Protein AF-A0A7T8HKM8-F1 (afdb_monomer_lite)

Foldseek 3Di:
DDDDDLVQKDWDWDDDPQWIWIWIAGHVNPDPIDTDDIDRDDPPDVVVVVVVCVVVVRPHPPPDPD

pLDDT: mean 71.51, std 14.01, range [29.8, 86.94]

Sequence (66 aa):
MPIYDPKEWRLFIDSSKSSLKCVILHNGNVYGAVPIGHSVSLREDYDDIKILLDLINIKSTSGKFV

Organism: Caligus rogercresseyi (NCBI:txid217165)

Radius of gyration: 12.61 Å; chains: 1; bounding box: 38×19×31 Å

Structure (mmCIF, N/CA/C/O backbone):
data_AF-A0A7T8HKM8-F1
#
_entry.id   AF-A0A7T8HKM8-F1
#
loop_
_atom_site.group_PDB
_atom_site.id
_atom_site.type_symbol
_atom_site.label_atom_id
_atom_site.label_alt_id
_atom_site.label_comp_id
_atom_site.label_asym_id
_atom_site.label_entity_id
_atom_site.label_seq_id
_atom_site.pdbx_PDB_ins_code
_atom_site.Cartn_x
_atom_site.Cartn_y
_atom_site.Cartn_z
_atom_site.occupancy
_atom_site.B_iso_or_equiv
_atom_site.auth_seq_id
_atom_site.auth_comp_id
_atom_site.auth_asym_id
_atom_site.auth_atom_id
_atom_site.pdbx_PDB_model_num
ATOM 1 N N . MET A 1 1 ? -22.284 3.584 9.446 1.00 50.75 1 MET A N 1
ATOM 2 C CA . MET A 1 1 ? -21.124 3.249 8.594 1.00 50.75 1 MET A CA 1
ATOM 3 C C . MET A 1 1 ? -19.879 3.719 9.319 1.00 50.75 1 MET A C 1
ATOM 5 O O . MET A 1 1 ? -19.944 4.806 9.887 1.00 50.75 1 MET A O 1
ATOM 9 N N . PRO A 1 2 ? -18.807 2.918 9.383 1.00 66.06 2 PRO A N 1
ATOM 10 C CA . PRO A 1 2 ? -17.554 3.386 9.955 1.00 66.06 2 PRO A CA 1
ATOM 11 C C . PRO A 1 2 ? -17.060 4.590 9.148 1.00 66.06 2 PRO A C 1
ATOM 13 O O . 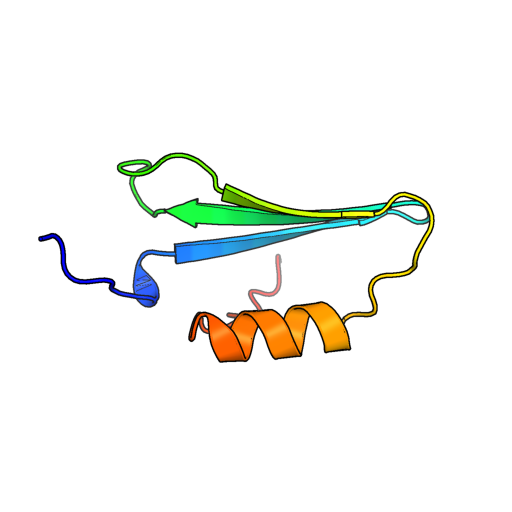PRO A 1 2 ? -17.107 4.586 7.918 1.00 66.06 2 PRO A O 1
ATOM 16 N N . ILE A 1 3 ? -16.673 5.648 9.853 1.00 73.25 3 ILE A N 1
ATOM 17 C CA . ILE A 1 3 ? -16.139 6.865 9.248 1.00 73.25 3 ILE A CA 1
ATOM 18 C C . ILE A 1 3 ? -14.730 6.536 8.759 1.00 73.25 3 ILE A C 1
ATOM 20 O O . ILE A 1 3 ? -13.927 5.987 9.511 1.00 73.25 3 ILE A O 1
ATOM 24 N N . TYR A 1 4 ? -14.448 6.839 7.494 1.00 74.75 4 TYR A N 1
ATOM 25 C CA . TYR A 1 4 ? -13.106 6.711 6.942 1.00 74.75 4 TYR A CA 1
ATOM 26 C C . TYR A 1 4 ? -12.173 7.707 7.643 1.00 74.75 4 TYR A C 1
ATOM 28 O O . TYR A 1 4 ? -12.336 8.917 7.484 1.00 74.75 4 TYR A O 1
ATOM 36 N N . ASP A 1 5 ? -11.213 7.200 8.419 1.00 79.56 5 ASP A N 1
ATOM 37 C CA . ASP A 1 5 ? -10.108 7.995 8.957 1.00 79.56 5 ASP A CA 1
ATOM 38 C C . ASP A 1 5 ? -8.817 7.634 8.206 1.00 79.56 5 ASP A C 1
ATOM 40 O O . ASP A 1 5 ? -8.289 6.537 8.404 1.00 79.56 5 ASP A O 1
ATOM 44 N N . PRO A 1 6 ? -8.270 8.533 7.366 1.00 76.12 6 PRO A N 1
ATOM 45 C CA . PRO A 1 6 ? -7.030 8.285 6.638 1.00 76.12 6 PRO A CA 1
ATOM 46 C C . PRO A 1 6 ? -5.829 7.978 7.544 1.00 76.12 6 PRO A C 1
ATOM 48 O O . PRO A 1 6 ? -4.861 7.379 7.084 1.00 76.12 6 PRO A O 1
ATOM 51 N N . LYS A 1 7 ? -5.859 8.385 8.822 1.00 80.38 7 LYS A N 1
ATOM 52 C CA . LYS A 1 7 ? -4.768 8.135 9.781 1.00 80.38 7 LYS A CA 1
ATOM 53 C C . LYS A 1 7 ? -4.642 6.667 10.169 1.00 80.38 7 LYS A C 1
ATOM 55 O O . LYS A 1 7 ? -3.560 6.233 10.561 1.00 80.38 7 LYS A O 1
ATOM 60 N N . GLU A 1 8 ? -5.731 5.917 10.048 1.00 83.88 8 GLU A N 1
ATOM 61 C CA . GLU A 1 8 ? -5.754 4.488 10.333 1.00 83.88 8 GLU A CA 1
ATOM 62 C C . GLU A 1 8 ? -5.226 3.658 9.157 1.00 83.88 8 GLU A C 1
ATOM 64 O O . GLU A 1 8 ? -5.050 2.455 9.297 1.00 83.88 8 GLU A O 1
ATOM 69 N N . TRP A 1 9 ? -4.915 4.258 8.006 1.00 83.06 9 TRP A N 1
ATOM 70 C CA . TRP A 1 9 ? -4.393 3.534 6.847 1.00 83.06 9 TRP A CA 1
ATOM 71 C C . TRP A 1 9 ? -2.907 3.815 6.636 1.00 83.06 9 TRP A C 1
ATOM 73 O O . TRP A 1 9 ? -2.440 4.950 6.731 1.00 83.06 9 TRP A O 1
ATOM 83 N N . ARG A 1 10 ? -2.143 2.769 6.314 1.00 84.56 10 ARG A N 1
ATOM 84 C CA . ARG A 1 10 ? -0.727 2.872 5.945 1.00 84.56 10 ARG A CA 1
ATOM 85 C C . ARG A 1 10 ? -0.495 2.266 4.574 1.00 84.56 10 ARG A C 1
ATOM 87 O O . ARG A 1 10 ? -0.886 1.126 4.326 1.00 84.56 10 ARG A O 1
ATOM 94 N N . LEU A 1 11 ? 0.171 3.024 3.707 1.00 82.06 11 LEU A N 1
ATOM 95 C CA . LEU A 1 11 ? 0.636 2.534 2.416 1.00 82.06 11 LEU A CA 1
ATOM 96 C C . LEU A 1 11 ? 1.985 1.827 2.585 1.00 82.06 11 LEU A C 1
ATOM 98 O O . LEU A 1 11 ? 2.927 2.395 3.135 1.00 82.06 11 LEU A O 1
ATOM 102 N N . PHE A 1 12 ? 2.074 0.614 2.055 1.00 83.56 12 PHE A N 1
ATOM 103 C CA . PHE A 1 12 ? 3.303 -0.146 1.905 1.00 83.56 12 PHE A CA 1
ATOM 104 C C . PHE A 1 12 ? 3.662 -0.216 0.430 1.00 83.56 12 PHE A C 1
ATOM 106 O O . PHE A 1 12 ? 2.849 -0.641 -0.390 1.00 83.56 12 PHE A O 1
ATOM 113 N N . ILE A 1 13 ? 4.881 0.210 0.109 1.00 80.69 13 ILE A N 1
ATOM 114 C CA . ILE A 1 13 ? 5.443 0.140 -1.235 1.00 80.69 13 ILE A CA 1
ATOM 115 C C . ILE A 1 13 ? 6.646 -0.793 -1.170 1.00 80.69 13 ILE A C 1
ATOM 117 O O . ILE A 1 13 ? 7.618 -0.505 -0.476 1.00 80.69 13 ILE A O 1
ATOM 121 N N . ASP A 1 14 ? 6.565 -1.898 -1.896 1.00 81.00 14 ASP A N 1
ATOM 122 C CA . ASP A 1 14 ? 7.686 -2.786 -2.165 1.00 81.00 14 ASP A CA 1
ATOM 123 C C . ASP A 1 14 ? 8.123 -2.555 -3.612 1.00 81.00 14 ASP A C 1
ATOM 125 O O . ASP A 1 14 ? 7.417 -2.907 -4.562 1.00 81.00 14 ASP A O 1
ATOM 129 N N . SER A 1 15 ? 9.261 -1.883 -3.779 1.00 74.75 15 SER A N 1
ATOM 130 C CA . SER A 1 15 ? 9.851 -1.628 -5.087 1.00 74.75 15 SER A CA 1
ATOM 131 C C . SER A 1 15 ? 11.042 -2.554 -5.309 1.00 74.75 15 SER A C 1
ATOM 133 O O . SER A 1 15 ? 11.985 -2.621 -4.524 1.00 74.75 15 SER A O 1
ATOM 135 N N . SER A 1 16 ? 11.009 -3.277 -6.421 1.00 74.88 16 SER A N 1
ATOM 136 C CA . SER A 1 16 ? 12.125 -4.062 -6.932 1.00 74.88 16 SER A CA 1
ATOM 137 C C . SER A 1 16 ? 12.529 -3.532 -8.308 1.00 74.88 16 SER A C 1
ATOM 139 O O . SER A 1 16 ? 11.802 -2.765 -8.940 1.00 74.88 16 SER A O 1
ATOM 141 N N . LYS A 1 17 ? 13.692 -3.955 -8.821 1.00 70.56 17 LYS A N 1
ATOM 142 C CA . LYS A 1 17 ? 14.151 -3.568 -10.171 1.00 70.56 17 LYS A CA 1
ATOM 143 C C . LYS A 1 17 ? 13.159 -3.929 -11.284 1.00 70.56 17 LYS A C 1
ATOM 145 O O . LYS A 1 17 ? 13.222 -3.322 -12.349 1.00 70.56 17 LYS A O 1
ATOM 150 N N . SER A 1 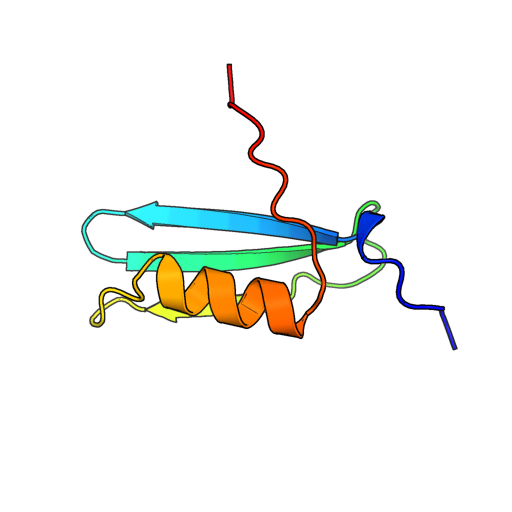18 ? 12.304 -4.922 -11.057 1.00 71.19 18 SER A N 1
ATOM 151 C CA . SER A 1 18 ? 11.397 -5.490 -12.056 1.00 71.19 18 SER A CA 1
ATOM 152 C C . SER A 1 18 ? 9.923 -5.392 -11.676 1.00 71.19 18 SER A C 1
ATOM 154 O O . SER A 1 18 ? 9.079 -5.774 -12.476 1.00 71.19 18 SER A O 1
ATOM 156 N N . SER A 1 19 ? 9.590 -4.939 -10.467 1.00 73.25 19 SER A N 1
ATOM 157 C CA . SER A 1 19 ? 8.197 -4.845 -10.038 1.00 73.25 19 SER A CA 1
ATOM 158 C C . SER A 1 19 ? 7.982 -3.767 -8.996 1.00 73.25 19 SER A C 1
ATOM 160 O O . SER A 1 19 ? 8.785 -3.637 -8.074 1.00 73.25 19 SER A O 1
ATOM 162 N N . LEU A 1 20 ? 6.843 -3.092 -9.073 1.00 77.56 20 LEU A N 1
ATOM 163 C CA . LEU A 1 20 ? 6.359 -2.215 -8.018 1.00 77.56 20 LEU A CA 1
ATOM 164 C C . LEU A 1 20 ? 5.077 -2.803 -7.445 1.00 77.56 20 LEU A C 1
ATOM 166 O O . LEU A 1 20 ? 4.162 -3.160 -8.188 1.00 77.56 20 LEU A O 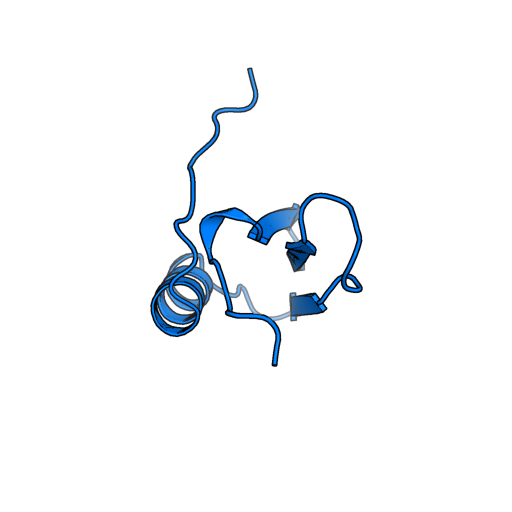1
ATOM 170 N N . LYS A 1 21 ? 5.044 -2.968 -6.124 1.00 83.62 21 LYS A N 1
ATOM 171 C CA . LYS A 1 21 ? 3.884 -3.482 -5.404 1.00 83.62 21 LYS A CA 1
ATOM 172 C C . LYS A 1 21 ? 3.468 -2.473 -4.354 1.00 83.62 21 LYS A C 1
ATOM 174 O O . LYS A 1 21 ? 4.279 -2.057 -3.532 1.00 83.62 21 LYS A O 1
ATOM 179 N N . CYS A 1 22 ? 2.197 -2.109 -4.360 1.00 83.50 22 CYS A N 1
ATOM 180 C CA . CYS A 1 22 ? 1.619 -1.172 -3.412 1.00 83.50 22 CYS A CA 1
ATOM 181 C C . CYS A 1 22 ? 0.423 -1.818 -2.722 1.00 83.50 22 CYS A C 1
ATOM 183 O O . CYS A 1 22 ? -0.482 -2.323 -3.386 1.00 83.50 22 CYS A O 1
ATOM 185 N N . VAL A 1 23 ? 0.407 -1.800 -1.392 1.00 85.94 23 VAL A N 1
ATOM 186 C CA . VAL A 1 23 ? -0.673 -2.363 -0.573 1.00 85.94 23 VAL A CA 1
ATOM 187 C C . VAL A 1 23 ? -1.020 -1.378 0.532 1.00 85.94 23 VAL A C 1
ATOM 189 O O . VAL A 1 23 ? -0.129 -0.858 1.198 1.00 85.94 23 VAL A O 1
ATOM 192 N N . ILE A 1 24 ? -2.309 -1.131 0.754 1.00 86.56 24 ILE A N 1
ATOM 193 C CA . ILE A 1 24 ? -2.781 -0.347 1.897 1.00 86.56 24 ILE A CA 1
ATOM 194 C C . ILE A 1 24 ? -3.253 -1.311 2.981 1.00 86.56 24 ILE A C 1
ATOM 196 O O . ILE A 1 24 ? -4.027 -2.235 2.725 1.00 86.56 24 ILE A O 1
ATOM 200 N N . LEU A 1 25 ? -2.783 -1.076 4.202 1.00 86.94 25 LEU A N 1
ATOM 201 C CA . LEU A 1 25 ? -3.164 -1.823 5.392 1.00 86.94 25 LEU A CA 1
ATOM 202 C C . LEU A 1 25 ? -3.873 -0.902 6.382 1.00 86.94 25 LEU A C 1
ATOM 204 O O . LEU A 1 25 ? -3.436 0.231 6.594 1.00 86.94 25 LEU A O 1
ATOM 208 N N . HIS A 1 26 ? -4.935 -1.404 7.011 1.00 86.56 26 HIS A N 1
ATOM 209 C CA . HIS A 1 26 ? -5.579 -0.714 8.123 1.00 86.56 26 HIS A CA 1
ATOM 210 C C . HIS A 1 26 ? -4.894 -1.066 9.446 1.00 86.56 26 HIS A C 1
ATOM 212 O O . HIS A 1 26 ? -4.622 -2.230 9.755 1.00 86.56 26 HIS A O 1
ATOM 218 N N . ASN A 1 27 ? -4.654 -0.050 10.259 1.00 80.31 27 ASN A N 1
ATOM 219 C CA . ASN A 1 27 ? -4.066 -0.152 11.576 1.00 80.31 27 ASN A CA 1
ATOM 220 C C . ASN A 1 27 ? -5.013 -0.939 12.501 1.00 80.31 27 ASN A C 1
ATOM 222 O O . ASN A 1 27 ? -6.220 -0.721 12.529 1.00 80.31 27 ASN A O 1
ATOM 226 N N . GLY A 1 28 ? -4.496 -1.957 13.184 1.00 80.00 28 GLY A N 1
ATOM 227 C CA . GLY A 1 28 ? -5.333 -2.899 13.939 1.00 80.00 28 GLY A CA 1
ATOM 228 C C . GLY A 1 28 ? -5.996 -4.005 13.105 1.00 80.00 28 GLY A C 1
ATOM 229 O O . GLY A 1 28 ? -6.777 -4.767 13.664 1.00 80.00 28 GLY A O 1
ATOM 230 N N . ASN A 1 29 ? -5.684 -4.122 11.802 1.00 78.06 29 ASN A N 1
ATOM 231 C CA . ASN A 1 29 ? -6.102 -5.229 10.921 1.00 78.06 29 ASN A CA 1
ATOM 232 C C . ASN A 1 29 ? -7.623 -5.504 10.922 1.00 78.06 29 ASN A C 1
ATOM 234 O O . ASN A 1 29 ? -8.071 -6.622 10.676 1.00 78.06 29 ASN A O 1
ATOM 238 N N . VAL A 1 30 ? -8.418 -4.474 11.235 1.00 81.94 30 VAL A N 1
ATOM 239 C CA . VAL A 1 30 ? -9.887 -4.538 11.278 1.00 81.94 30 VAL A CA 1
ATOM 240 C C . VAL A 1 30 ? -10.457 -4.715 9.870 1.00 81.94 30 VAL A C 1
ATOM 242 O O . VAL A 1 30 ? -11.462 -5.397 9.684 1.00 81.94 30 VAL A O 1
ATOM 245 N N . TYR A 1 31 ? -9.784 -4.133 8.876 1.00 81.56 31 TYR A N 1
ATOM 246 C CA . TYR A 1 31 ? -10.081 -4.306 7.460 1.00 81.56 31 TYR A CA 1
ATOM 247 C C . TYR A 1 31 ? -8.961 -5.092 6.785 1.00 81.56 31 TYR A C 1
ATOM 249 O O . TYR A 1 31 ? -7.797 -5.004 7.182 1.00 81.56 31 TYR A O 1
ATOM 257 N N . GLY A 1 32 ? -9.326 -5.850 5.751 1.00 82.88 32 GLY A N 1
ATOM 258 C CA . GLY A 1 32 ? -8.368 -6.601 4.948 1.00 82.88 32 GLY A CA 1
ATOM 259 C C . GLY A 1 32 ? -7.383 -5.694 4.210 1.00 82.88 32 GLY A C 1
ATOM 260 O O . GLY A 1 32 ? -7.665 -4.528 3.932 1.00 82.88 32 GLY A O 1
ATOM 261 N N . ALA A 1 33 ? -6.226 -6.260 3.872 1.00 84.81 33 ALA A N 1
ATOM 262 C CA . ALA A 1 33 ? -5.244 -5.611 3.018 1.00 84.81 33 ALA A CA 1
ATOM 263 C C . ALA A 1 33 ? -5.832 -5.327 1.629 1.00 84.81 33 ALA A C 1
ATOM 265 O O . ALA A 1 33 ? -6.419 -6.219 1.012 1.00 84.81 33 ALA A O 1
ATOM 266 N N . VAL A 1 34 ? -5.633 -4.111 1.123 1.00 85.00 34 VAL A N 1
ATOM 267 C CA . VAL A 1 34 ? -6.095 -3.715 -0.212 1.00 85.00 34 VAL A CA 1
ATOM 268 C C . VAL A 1 34 ? -4.879 -3.555 -1.127 1.00 85.00 34 VAL A C 1
ATOM 270 O O . VAL A 1 34 ? -4.104 -2.613 -0.936 1.00 85.00 34 VAL A O 1
ATOM 273 N N . PRO A 1 35 ? -4.663 -4.458 -2.102 1.00 83.75 35 PRO A N 1
ATOM 274 C CA . PRO A 1 35 ? -3.629 -4.270 -3.109 1.00 83.75 35 PRO A CA 1
ATOM 275 C C . PRO A 1 35 ? -4.045 -3.141 -4.056 1.00 83.75 35 PRO A C 1
ATOM 277 O O . PRO A 1 35 ? -5.143 -3.151 -4.605 1.00 83.75 35 PRO A O 1
ATOM 280 N N . ILE A 1 36 ? -3.165 -2.160 -4.219 1.00 78.38 36 ILE A N 1
ATOM 281 C CA . ILE A 1 36 ? -3.405 -0.937 -4.989 1.00 78.38 36 ILE A CA 1
ATOM 282 C C . ILE A 1 36 ? -2.719 -0.973 -6.351 1.00 78.38 36 ILE A C 1
ATOM 284 O O . ILE A 1 36 ? -3.288 -0.520 -7.337 1.00 78.38 36 ILE A O 1
ATOM 288 N N . GLY A 1 37 ? -1.509 -1.520 -6.402 1.00 75.00 37 GLY A N 1
ATOM 289 C CA . GLY A 1 37 ? -0.711 -1.570 -7.619 1.00 75.00 37 GLY A CA 1
ATOM 290 C C . GLY A 1 37 ? 0.161 -2.811 -7.607 1.00 75.00 37 GLY A C 1
ATOM 291 O O . GLY A 1 37 ? 0.763 -3.148 -6.585 1.00 75.00 37 GLY A O 1
ATOM 292 N N . HIS A 1 38 ? 0.176 -3.526 -8.725 1.00 71.94 38 HIS A N 1
ATOM 293 C CA . HIS A 1 38 ? 1.113 -4.608 -8.986 1.00 71.94 38 HIS A CA 1
ATOM 294 C C . HIS A 1 38 ? 1.468 -4.563 -10.466 1.00 71.94 38 HIS A C 1
ATOM 296 O O . HIS A 1 38 ? 0.780 -5.155 -11.302 1.00 71.94 38 HIS A O 1
ATOM 302 N N . SER A 1 39 ? 2.566 -3.887 -10.781 1.00 67.06 39 SER A N 1
ATOM 303 C CA . SER A 1 39 ? 3.120 -3.881 -12.126 1.00 67.06 39 SER A CA 1
ATOM 304 C C . SER A 1 39 ? 4.468 -4.587 -12.153 1.00 67.06 39 SER A C 1
ATOM 306 O O . SER A 1 39 ? 5.361 -4.316 -11.353 1.00 67.06 39 SER A O 1
ATOM 308 N N . VAL A 1 40 ? 4.601 -5.512 -13.100 1.00 62.19 40 VAL A N 1
ATOM 309 C CA . VAL A 1 40 ? 5.829 -6.258 -13.428 1.00 62.19 40 VAL A CA 1
ATOM 310 C C . VAL A 1 40 ? 6.451 -5.791 -14.749 1.00 62.19 40 VAL A C 1
ATOM 312 O O . VAL A 1 40 ? 7.504 -6.279 -15.148 1.00 62.19 40 VAL A O 1
ATOM 315 N N . SER A 1 41 ? 5.786 -4.882 -15.468 1.00 61.75 41 SER A N 1
ATOM 316 C CA . SER A 1 41 ? 6.126 -4.548 -16.861 1.00 61.75 41 SER A CA 1
ATOM 317 C C . SER A 1 41 ? 6.115 -3.047 -17.138 1.00 61.75 41 SER A C 1
ATOM 319 O O . SER A 1 41 ? 6.950 -2.568 -17.901 1.00 61.75 41 SER A O 1
ATOM 321 N N . LEU A 1 42 ? 5.216 -2.296 -16.498 1.00 59.31 42 LEU A N 1
ATOM 322 C CA . LEU A 1 42 ? 5.262 -0.837 -16.460 1.00 59.31 42 LEU A CA 1
ATOM 323 C C . LEU A 1 42 ? 6.036 -0.397 -15.217 1.00 59.31 42 LEU A C 1
ATOM 325 O O . LEU A 1 42 ? 5.757 -0.868 -14.113 1.00 59.31 42 LEU A O 1
ATOM 329 N N . ARG A 1 43 ? 6.975 0.534 -15.383 1.00 59.91 43 ARG A N 1
ATOM 330 C CA . ARG A 1 43 ? 7.392 1.385 -14.270 1.00 59.91 43 ARG A CA 1
ATOM 331 C C . ARG A 1 43 ? 6.183 2.256 -13.948 1.00 59.91 43 ARG A C 1
ATOM 333 O O . ARG A 1 43 ? 5.985 3.259 -14.612 1.00 59.91 43 ARG A O 1
ATOM 340 N N . GLU A 1 44 ? 5.328 1.814 -13.032 1.00 62.44 44 GLU A N 1
ATOM 341 C CA . GLU A 1 44 ? 4.439 2.752 -12.350 1.00 62.44 44 GLU A CA 1
ATOM 342 C C . GLU A 1 44 ? 5.378 3.761 -11.689 1.00 62.44 44 GLU A C 1
ATOM 344 O O . GLU A 1 44 ? 6.185 3.397 -10.826 1.00 62.44 44 GLU A O 1
ATOM 349 N N . ASP A 1 45 ? 5.399 4.982 -12.211 1.00 66.44 45 ASP A N 1
ATOM 350 C CA . ASP A 1 45 ? 6.294 5.994 -11.689 1.00 66.44 45 ASP A CA 1
ATOM 351 C C . ASP A 1 45 ? 5.749 6.447 -10.334 1.00 66.44 45 ASP A C 1
ATOM 353 O O . ASP A 1 45 ? 4.554 6.375 -10.036 1.00 66.44 45 ASP A O 1
ATOM 357 N N . TYR A 1 46 ? 6.644 6.908 -9.464 1.00 67.31 46 TYR A N 1
ATOM 358 C CA . TYR A 1 46 ? 6.269 7.352 -8.119 1.00 67.31 46 TYR A CA 1
ATOM 359 C C . TYR A 1 46 ? 5.198 8.464 -8.152 1.00 67.31 46 TYR A C 1
ATOM 361 O O . TYR A 1 46 ? 4.468 8.646 -7.177 1.00 67.31 46 TYR A O 1
ATOM 369 N N . ASP A 1 47 ? 5.094 9.182 -9.275 1.00 75.00 47 ASP A N 1
ATOM 370 C CA . ASP A 1 47 ? 4.062 10.179 -9.556 1.00 75.00 47 ASP A CA 1
ATOM 371 C C . ASP A 1 47 ? 2.658 9.577 -9.702 1.00 75.00 47 ASP A C 1
ATOM 373 O O . ASP A 1 47 ? 1.715 10.126 -9.134 1.00 75.00 47 ASP A O 1
ATOM 377 N N . ASP A 1 48 ? 2.502 8.420 -10.350 1.00 75.94 48 ASP A N 1
ATOM 378 C CA . ASP A 1 48 ? 1.195 7.762 -10.492 1.00 75.94 48 ASP A CA 1
ATOM 379 C C . ASP A 1 48 ? 0.649 7.338 -9.121 1.00 75.94 48 ASP A C 1
ATOM 381 O O . ASP A 1 48 ? -0.510 7.587 -8.776 1.00 75.94 48 ASP A O 1
ATOM 385 N N . ILE A 1 49 ? 1.526 6.782 -8.277 1.00 74.38 49 ILE A N 1
ATOM 386 C CA . ILE A 1 49 ? 1.193 6.413 -6.894 1.00 74.38 49 ILE A CA 1
ATOM 387 C C . ILE A 1 49 ? 0.868 7.659 -6.068 1.00 74.38 49 ILE A C 1
ATOM 389 O O . ILE A 1 49 ? -0.008 7.623 -5.204 1.00 74.38 49 ILE A O 1
ATOM 393 N N . LYS A 1 50 ? 1.554 8.775 -6.324 1.00 75.56 50 LYS A N 1
ATOM 394 C CA . LYS A 1 50 ? 1.321 10.044 -5.632 1.00 75.56 50 LYS A CA 1
ATOM 395 C C . LYS A 1 50 ? -0.038 10.646 -5.987 1.00 75.56 50 LYS A C 1
ATOM 397 O O . LYS A 1 50 ? -0.727 11.102 -5.080 1.00 75.56 50 LYS A O 1
ATOM 402 N N . ILE A 1 51 ? -0.446 10.596 -7.256 1.00 79.62 51 ILE A N 1
ATOM 403 C CA . ILE A 1 51 ? -1.787 11.011 -7.697 1.00 79.62 51 ILE A CA 1
ATOM 404 C C . ILE A 1 51 ? -2.847 10.142 -7.019 1.00 79.62 51 ILE A C 1
ATOM 406 O O . ILE A 1 51 ? -3.831 10.652 -6.486 1.00 79.62 51 ILE A O 1
ATOM 410 N N . LEU A 1 52 ? -2.630 8.828 -6.983 1.00 74.88 52 LEU A N 1
ATOM 411 C CA . LEU A 1 52 ? -3.561 7.908 -6.347 1.00 74.88 52 LEU A CA 1
ATOM 412 C C . LEU A 1 52 ? -3.659 8.128 -4.825 1.00 74.88 52 LEU A C 1
ATOM 414 O O . LEU A 1 52 ? -4.746 8.077 -4.256 1.00 74.88 52 LEU A O 1
ATOM 418 N N . LEU A 1 53 ? -2.543 8.422 -4.160 1.00 74.25 53 LEU A N 1
ATOM 419 C CA . LEU A 1 53 ? -2.515 8.802 -2.745 1.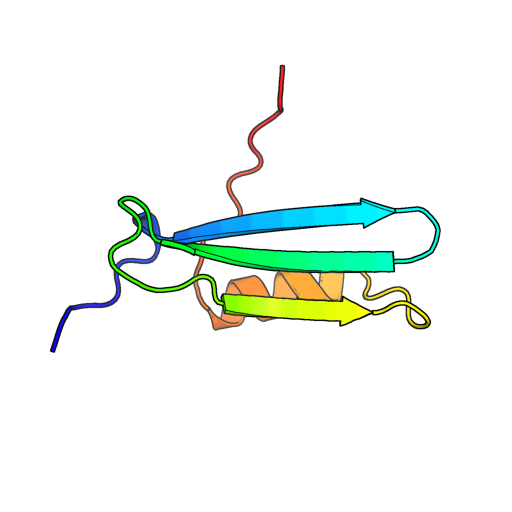00 74.25 53 LEU A CA 1
ATOM 420 C C . LEU A 1 53 ? -3.314 10.077 -2.465 1.00 74.25 53 LEU A C 1
ATOM 422 O O . LEU A 1 53 ? -4.006 10.142 -1.448 1.00 74.25 53 LEU A O 1
ATOM 426 N N . ASP A 1 54 ? -3.228 11.060 -3.362 1.00 75.94 54 ASP A N 1
ATOM 427 C CA . ASP A 1 54 ? -3.993 12.306 -3.284 1.00 75.94 54 ASP A CA 1
ATOM 428 C C . ASP A 1 54 ? -5.502 12.023 -3.400 1.00 75.94 54 ASP A C 1
ATOM 430 O O . ASP A 1 54 ? -6.287 12.454 -2.556 1.00 75.94 54 ASP A O 1
ATOM 434 N N . LEU A 1 55 ? -5.896 11.158 -4.345 1.00 76.38 55 LEU A N 1
ATOM 435 C CA . LEU A 1 55 ? -7.287 10.717 -4.522 1.00 76.38 55 LEU A CA 1
ATOM 436 C C . LEU A 1 55 ? -7.850 9.976 -3.301 1.00 76.38 55 LEU A C 1
ATOM 438 O O . LEU A 1 55 ? -9.024 10.136 -2.969 1.00 76.38 55 LEU A O 1
ATOM 442 N N . ILE A 1 56 ? -7.030 9.162 -2.629 1.00 73.38 56 ILE A N 1
ATOM 443 C CA . ILE A 1 56 ? -7.446 8.396 -1.441 1.00 73.38 56 ILE A CA 1
ATOM 444 C C . ILE A 1 56 ? -7.261 9.240 -0.155 1.00 73.38 56 ILE A C 1
ATOM 446 O O . ILE A 1 56 ? -7.693 8.851 0.931 1.00 73.38 56 ILE A O 1
ATOM 450 N N . ASN A 1 57 ? -6.680 10.442 -0.258 1.00 69.00 57 ASN A N 1
ATOM 451 C CA . ASN A 1 57 ? -6.409 11.370 0.845 1.00 69.00 57 ASN A CA 1
ATOM 452 C C . ASN A 1 57 ? -5.612 10.731 2.004 1.00 69.00 57 ASN A C 1
ATOM 454 O O . ASN A 1 57 ? -5.756 11.101 3.173 1.00 69.00 57 ASN A O 1
ATOM 458 N N . ILE A 1 58 ? -4.774 9.738 1.690 1.00 65.81 58 ILE A N 1
ATOM 459 C CA . ILE A 1 58 ? -3.876 9.094 2.653 1.00 65.81 58 ILE A CA 1
ATOM 460 C C . ILE A 1 58 ? -2.581 9.891 2.652 1.00 65.81 58 ILE A C 1
ATOM 462 O O . ILE A 1 58 ? -1.906 10.018 1.630 1.00 65.81 58 ILE A O 1
ATOM 466 N N . LYS A 1 59 ? -2.190 10.422 3.811 1.00 57.34 59 LYS A N 1
ATOM 467 C CA . LYS A 1 59 ? -0.898 11.100 3.926 1.00 57.34 59 LYS A CA 1
ATOM 468 C C . LYS A 1 59 ? 0.219 10.068 3.799 1.00 57.34 59 LYS A C 1
ATOM 470 O O . LYS A 1 59 ? 0.436 9.275 4.715 1.00 57.34 59 LYS A O 1
ATOM 475 N N . SER A 1 60 ? 0.958 10.121 2.689 1.00 47.47 60 SER A N 1
ATOM 476 C CA . SER A 1 60 ? 2.252 9.448 2.558 1.00 47.47 60 SER A CA 1
ATOM 477 C C . SER A 1 60 ? 3.187 9.993 3.631 1.00 47.47 60 SER A C 1
ATOM 479 O O . SER A 1 60 ? 3.773 11.068 3.507 1.00 47.47 60 SER A O 1
ATOM 481 N N . THR A 1 61 ? 3.249 9.288 4.755 1.00 43.66 61 THR A N 1
ATOM 482 C CA . THR A 1 61 ? 4.186 9.608 5.818 1.00 43.66 61 THR A CA 1
ATOM 483 C C . THR A 1 61 ? 5.491 8.962 5.399 1.00 43.66 61 THR A C 1
ATOM 485 O O . THR A 1 61 ? 5.639 7.747 5.503 1.00 43.66 61 THR A O 1
ATOM 488 N N . SER A 1 62 ? 6.418 9.764 4.873 1.00 37.81 62 SER A N 1
ATOM 489 C CA . SER A 1 62 ? 7.790 9.355 4.581 1.00 37.81 62 SER A CA 1
ATOM 490 C C . SER A 1 62 ? 8.508 9.010 5.891 1.00 37.81 62 SER A C 1
ATOM 492 O O . SER A 1 62 ? 9.278 9.803 6.435 1.00 37.81 62 SER A O 1
ATOM 494 N N . GLY A 1 63 ? 8.202 7.840 6.443 1.00 39.75 63 GLY A N 1
ATOM 495 C CA . GLY A 1 63 ? 8.962 7.235 7.518 1.00 39.75 63 GLY A CA 1
ATOM 496 C C . GLY A 1 63 ? 10.294 6.789 6.941 1.00 39.75 63 GLY A C 1
ATOM 497 O O . GLY A 1 63 ? 10.352 5.807 6.207 1.00 39.75 63 GLY A O 1
ATOM 498 N N . LYS A 1 64 ? 11.363 7.530 7.246 1.00 29.80 64 LYS A N 1
ATOM 499 C CA . LYS A 1 64 ? 12.723 7.003 7.139 1.00 29.80 64 LYS A CA 1
ATOM 500 C C . LYS A 1 64 ? 12.769 5.752 8.014 1.00 29.80 64 LYS A C 1
ATOM 502 O O . LYS A 1 64 ? 12.682 5.864 9.235 1.00 29.80 64 LYS A O 1
ATOM 507 N N . PHE A 1 65 ? 12.854 4.585 7.387 1.00 32.31 65 PHE A N 1
ATOM 508 C CA . PHE A 1 65 ? 13.319 3.390 8.069 1.00 32.31 65 PHE A CA 1
ATOM 509 C C . PHE A 1 65 ? 14.778 3.671 8.438 1.00 32.31 65 PHE A C 1
ATOM 511 O O . PHE A 1 65 ? 15.615 3.860 7.553 1.00 32.31 65 PHE A O 1
ATOM 518 N N . VAL A 1 66 ? 15.010 3.875 9.735 1.00 36.06 66 VAL A N 1
ATOM 519 C CA . VAL A 1 66 ? 16.346 3.891 10.340 1.00 36.06 66 VAL A CA 1
ATOM 520 C C . VAL A 1 66 ? 16.943 2.494 10.315 1.00 36.06 66 VAL A C 1
ATOM 522 O O . VAL A 1 66 ? 16.156 1.526 10.425 1.00 36.06 66 VAL A O 1
#

Secondary structure (DSSP, 8-state):
-----GGGEEEEEEE-SS-EEEEEEETTS-S--EEEEEESSS---HHHHHHHHHHHT---------

=== Feature glossary ===
Annotated list of the representations used here:

Nearest PDB structures. The Foldseek neighbor list gives the closest experimentally determined structures in the PDB, ranked by structural alignment. TM-score near 1 means near-identical fold; near 0.3 means only rough topology match. This is how one finds what a novel AlphaFold prediction most resembles in the solved-structure universe.

Foldseek 3Di. Foldseek's 3Di representation compresses backbone geometry into a per-residue letter drawn from a learned twenty-state alphabet. It captures the tertiary interaction pattern around each residue — which residues are packed against it in space, regardless of where they are in sequence.

Radius of gyration, Cα contacts, bounding box. Radius of gyration (Rg) is the root-mean-square distance of Cα atoms from their centroid — a single number for overall size and compactness. A globular domain of N residues has Rg ≈ 2.2·N^0.38 Å; an extended or disordered chain has a much larger Rg. The Cα contact count is the number of residue pairs whose Cα atoms are within 8 Å and are more than four positions apart in sequence — a standard proxy for tertiary packing density. The bounding box is the smallest axis-aligned box enclosing all Cα atoms.

InterPro / GO / CATH / organism. The annotation block draws on four external resources. InterPro: which protein families and domains the sequence belongs to. GO: standardized terms for what the protein does, what process it participates in, and where in the cell it acts. CATH: which structural fold it has in the CATH hierarchy. Organism: the species of origin.

mmCIF coordinates. The mmCIF block holds the 3D Cartesian coordinates of each backbone atom (N, Cα, C, O) in ångströms. mmCIF is the PDB's canonical archive format — a tagged-lo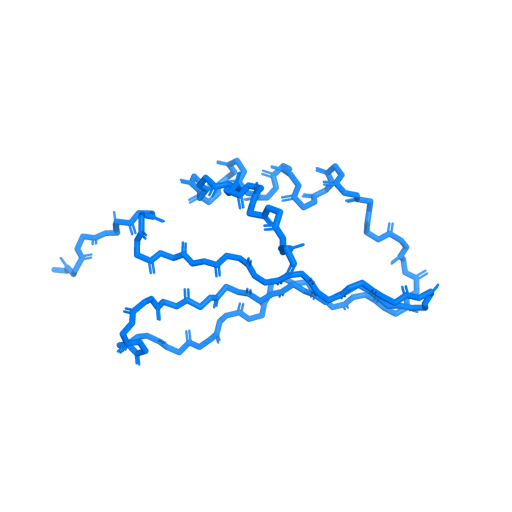op text representation of the atomic model.

pLDDT. pLDDT is the predicted lDDT-Cα score: AlphaFold's confidence that the local environment of each residue (all inter-atomic distances within 15 Å) is correctly placed. It is a per-residue number between 0 and 100, with higher meaning more reliable.

Backbone torsions (φ/ψ). φ (phi) and ψ (psi) are the two rotatable backbone dihedrals per residue: φ is the C(i-1)–N–Cα–C torsion, ψ is the N–Cα–C–N(i+1) torsion, both in degrees on (−180°, 180°]. α-helical residues cluster near (−60°, −45°); β-strand residues near (−120°, +130°). A Ramachandran plot is simply a scatter of (φ, ψ) for every residue.

B-factor. For experimental (PDB) structures, the B-factor (temperature factor) quantifies the positional spread of each atom in the crystal — a combination of thermal vibration and static disorder — in units of Å². High B-factors mark flexible loops or poorly resolved regions; low B-factors mark the rigid, well-ordered core.

Secondary structure (3-state, P-SEA). SS3 is a coarse helix/strand/coil call (letters a/b/c) made by the P-SEA algorithm from inter-Cα distances and dihedrals. It is less detailed than DSSP but needs only Cα positions.

Predicted aligned error. Predicted aligned error is AlphaFold's pairwise confidence. Unlike pLDDT (per-residue), PAE is per-residue-pair and captures whether two parts of the structure are correctly placed relative to each other. Units are ångströms of expected positional error.

Solvent-accessible surface area. Solvent-accessible surface area (SASA) is the area in Å² traced out by the centre of a 1.4 Å probe sphere (a water molecule) rolled over the protein's van der Waals surface (Shrake–Rupley / Lee–Richards construction). Buried residues have near-zero SASA; fully exposed residues can exceed 200 Å². The total SASA scales roughly with the number of surface residues.

Secondary structure (8-state, DSSP). The SS8 string is DSSP's per-residue secondary-structure call. α-helix (H) means an i→i+4 H-bond ladder; β-strand (E) means the residue participates in a β-sheet; 3₁₀ (G) and π (I) are tighter and wider helices; T/S are turns/bends; '-' is loop.

Rendered structure images. Structure images are PyMOL renders from six orthogonal camera directions. Cartoon representation draws helices as coils and strands as arrows; sticks shows the backbone as bonds; surface shows the solvent-excluded envelope. Rainbow coloring maps sequence position to hue (blue→red, N→C); chain coloring assigns a distinct color per polypeptide.

Sequence. The amino-acid sequence is the protein's primary structure: the linear order of residues from the N-terminus to the C-terminus, written in one-letter code. Everything else here — the 3D coordinates, the secondary structure, the domain annotations — is ultimately a consequence of this string.

Contact-map, Ramachandran, and PAE plots. Three diagnostic plots accompany the record. The Cα contact map visualizes the tertiary structure as a 2D adjacency matrix (8 Å cutoff, sequence-local con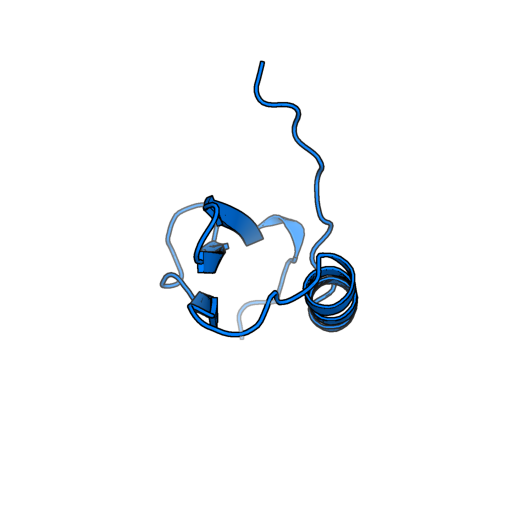tacts suppressed). The Ramachandran plot shows the distribution of backbone (φ, ψ) torsions, with points in the α and β basins reflecting secondary structure content. The PAE plot shows AlphaFold's inter-residue confidence as a color matrix.